Protein AF-A0A732V9G6-F1 (afdb_monomer_lite)

Organism: Salmonella typhimurium (NCBI:txid90371)

Foldseek 3Di:
DDDDFDWDQDPVRDTDGPDPVNVCCCVPVNDPPDDDDDDDDDDDDVVVVVVVVVVVVVCVVPDDDPPPPDDPVRLCVQLVVLVVVVVVHDDSVVSNVVSVVVD

Sequence (103 aa):
MAHELQLIKQSSGILIPATPETSEILQSKIKLGAVLVAEFRQVRNPAFHRRFFALLNLGFEYWEPTGGAISANERKLVNGYAKFLAAYGGNESALLDAAEQYL

Radius of gyration: 30.03 Å; chains: 1; bounding box: 59×32×70 Å

pLDDT: mean 85.73, std 7.47, range [56.22, 95.62]

InterPro domains:
  IPR009797 Protein of unknown function DUF1367 [PF07105] (1-103)

Secondary structure (DSSP, 8-state):
------EEE-TTS-EEESSHHHHHHHHHTS-TTPPP-----PPP-HHHHHHHHHHHHHHHHH---TT-S--HHHHHHHHHHHHHHHHHSS-HHHHHHHHHHH-

Structure (mmCIF, N/CA/C/O backbone):
data_AF-A0A732V9G6-F1
#
_entry.id   AF-A0A732V9G6-F1
#
loop_
_atom_site.group_PDB
_atom_site.id
_atom_site.type_symbol
_atom_site.label_atom_id
_atom_site.label_alt_id
_atom_site.label_comp_id
_atom_site.label_asym_id
_atom_site.label_entity_id
_atom_site.label_seq_id
_atom_site.pdbx_PDB_ins_code
_atom_site.Cartn_x
_atom_site.Cartn_y
_atom_site.Cartn_z
_atom_site.occupancy
_atom_site.B_iso_or_equiv
_atom_site.auth_seq_id
_atom_site.auth_comp_id
_atom_site.auth_asym_id
_atom_site.auth_atom_id
_atom_site.pdbx_PDB_model_num
ATOM 1 N N . MET A 1 1 ? -19.436 17.627 18.684 1.00 56.22 1 MET A N 1
ATOM 2 C CA . MET A 1 1 ? -18.102 17.038 18.437 1.00 56.22 1 MET A CA 1
ATOM 3 C C . MET A 1 1 ? -18.308 15.589 18.023 1.00 56.22 1 MET A C 1
ATOM 5 O O . MET A 1 1 ? -18.665 14.781 18.875 1.00 56.22 1 MET A O 1
ATOM 9 N N . ALA A 1 2 ? -18.195 15.278 16.731 1.00 65.12 2 ALA A N 1
ATOM 10 C CA . ALA A 1 2 ? -18.246 13.895 16.258 1.00 65.12 2 ALA A CA 1
ATOM 11 C C . ALA A 1 2 ? -16.924 13.208 16.630 1.00 65.12 2 ALA A C 1
ATOM 13 O O . 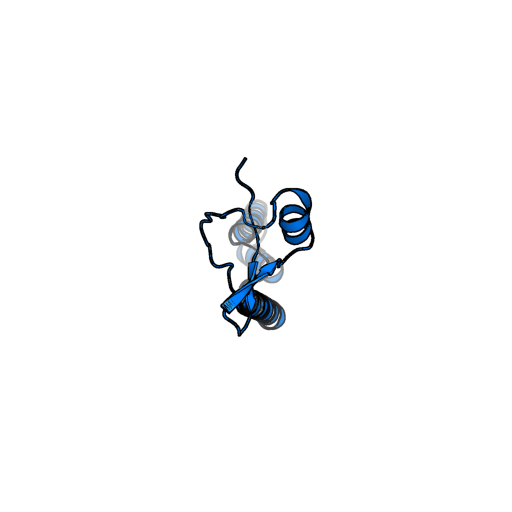ALA A 1 2 ? -15.862 13.767 16.374 1.00 65.12 2 ALA A O 1
ATOM 14 N N . HIS A 1 3 ? -16.997 12.052 17.286 1.00 73.25 3 HIS A N 1
ATOM 15 C CA . HIS A 1 3 ? -15.826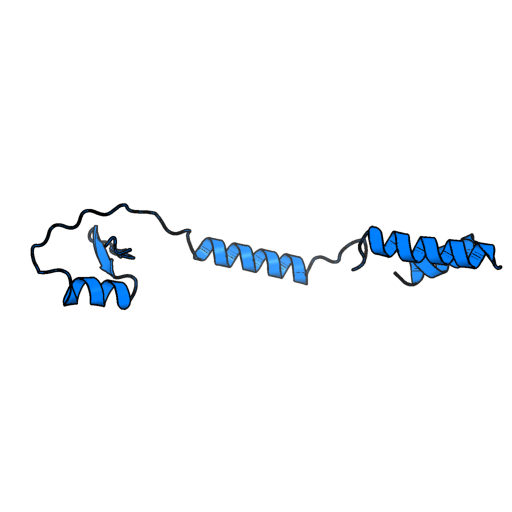 11.246 17.626 1.00 73.25 3 HIS A CA 1
ATOM 16 C C . HIS A 1 3 ? -15.864 9.990 16.761 1.00 73.25 3 HIS A C 1
ATOM 18 O O . HIS A 1 3 ? -16.885 9.305 16.718 1.00 73.25 3 HIS A O 1
ATOM 24 N N . GLU A 1 4 ? -14.771 9.707 16.061 1.00 82.19 4 GLU A N 1
ATOM 25 C CA . GLU A 1 4 ? -14.621 8.465 15.312 1.00 82.19 4 GLU A CA 1
ATOM 26 C C . GLU A 1 4 ? -14.265 7.341 16.292 1.00 82.19 4 GLU A C 1
ATOM 28 O O . GLU A 1 4 ? -13.299 7.450 17.045 1.00 82.19 4 GLU A O 1
ATOM 33 N N . LEU A 1 5 ? -15.075 6.282 16.319 1.00 86.44 5 LEU A N 1
ATOM 34 C CA . LEU A 1 5 ? -14.845 5.111 17.163 1.00 86.44 5 LEU A CA 1
ATOM 35 C C . LEU A 1 5 ? -14.468 3.934 16.271 1.00 86.44 5 LEU A C 1
ATOM 37 O O . LEU A 1 5 ? -15.245 3.531 15.403 1.00 86.44 5 LEU A O 1
ATOM 41 N N . GLN A 1 6 ? -13.294 3.354 16.506 1.00 86.25 6 GLN A N 1
ATOM 42 C CA . GLN A 1 6 ? -12.875 2.147 15.803 1.00 86.25 6 GLN A CA 1
ATOM 43 C C . GLN A 1 6 ? -13.267 0.930 16.635 1.00 86.25 6 GLN A C 1
ATOM 45 O O . GLN A 1 6 ? -12.802 0.763 17.762 1.00 86.25 6 GLN A O 1
ATOM 50 N N . LEU A 1 7 ? -14.140 0.081 16.091 1.00 88.81 7 LEU A N 1
ATOM 51 C CA . LEU A 1 7 ? -14.729 -1.046 16.810 1.00 88.81 7 LEU A CA 1
ATOM 52 C C . LEU A 1 7 ? -14.519 -2.359 16.051 1.00 88.81 7 LEU A C 1
ATOM 54 O O . LEU A 1 7 ? -14.643 -2.409 14.827 1.00 88.81 7 LEU A O 1
ATOM 58 N N . ILE A 1 8 ? -14.241 -3.434 16.787 1.00 87.06 8 ILE A N 1
ATOM 59 C CA . ILE A 1 8 ? -14.121 -4.795 16.255 1.00 87.06 8 ILE A CA 1
ATOM 60 C C . ILE A 1 8 ? -15.347 -5.595 16.684 1.00 87.06 8 ILE A C 1
ATOM 62 O O . ILE A 1 8 ? -15.722 -5.601 17.855 1.00 87.06 8 ILE A O 1
ATOM 66 N N . LYS A 1 9 ? -15.960 -6.303 15.733 1.00 87.38 9 LYS A N 1
ATOM 67 C CA . LYS A 1 9 ? -17.045 -7.244 16.015 1.00 87.38 9 LYS A CA 1
ATOM 68 C C . LYS A 1 9 ? -16.472 -8.551 16.562 1.00 87.38 9 LYS A C 1
ATOM 70 O O . LYS A 1 9 ? -15.773 -9.266 15.846 1.00 87.38 9 LYS A O 1
ATOM 75 N N . GLN A 1 10 ? -16.800 -8.873 17.808 1.00 88.38 10 GLN A N 1
ATOM 76 C CA . GLN A 1 10 ? -16.503 -10.164 18.422 1.00 88.38 10 GLN A CA 1
ATOM 77 C C . GLN A 1 10 ? -17.537 -11.223 17.993 1.00 88.38 10 GLN A C 1
ATOM 79 O O . GLN A 1 10 ? -18.630 -10.901 17.520 1.00 88.38 10 GLN A O 1
ATOM 84 N N . SER A 1 11 ? -17.205 -12.505 18.166 1.00 82.94 11 SER A N 1
ATOM 85 C CA . SER A 1 11 ? -18.051 -13.653 17.798 1.00 82.94 11 SER A CA 1
ATOM 86 C C . SER A 1 11 ? -19.441 -13.639 18.445 1.00 82.94 11 SER A C 1
ATOM 88 O O . SER A 1 11 ? -20.398 -14.111 17.841 1.00 82.94 11 SER A O 1
ATOM 90 N N . SER A 1 12 ? -19.573 -13.041 19.628 1.00 85.94 12 SER A N 1
ATOM 91 C CA . SER A 1 12 ? -20.832 -12.854 20.360 1.00 85.94 12 SER A CA 1
ATOM 92 C C . SER A 1 12 ? -21.704 -11.705 19.834 1.00 85.94 12 SER A C 1
ATOM 94 O O . SER A 1 12 ? -22.741 -11.407 20.418 1.00 85.94 12 SER A O 1
ATOM 96 N N . GLY A 1 13 ? -21.293 -11.020 18.760 1.00 83.12 13 GLY A N 1
ATOM 97 C CA . GLY A 1 13 ? -21.975 -9.824 18.253 1.00 83.12 13 GLY A CA 1
ATOM 98 C C . GLY A 1 13 ? -21.686 -8.553 19.060 1.00 83.12 13 GLY A C 1
ATOM 99 O O . GLY A 1 13 ? -22.195 -7.490 18.714 1.00 83.12 13 GLY A O 1
ATOM 100 N N . ILE A 1 14 ? -20.844 -8.648 20.091 1.00 88.00 14 ILE A N 1
ATOM 101 C CA . ILE A 1 1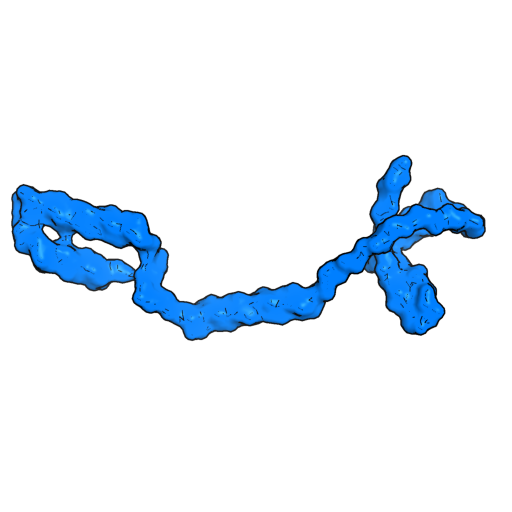4 ? -20.382 -7.517 20.898 1.00 88.00 14 ILE A CA 1
ATOM 102 C C . ILE A 1 14 ? -19.348 -6.712 20.103 1.00 88.00 14 ILE A C 1
ATOM 104 O O . ILE A 1 14 ? -18.478 -7.281 19.438 1.00 88.00 14 ILE A O 1
ATOM 108 N N . LEU A 1 15 ? -19.439 -5.385 20.176 1.00 88.50 15 LEU A N 1
ATOM 109 C CA . LEU A 1 15 ? -18.442 -4.471 19.627 1.00 88.50 15 LEU A CA 1
ATOM 110 C C . LEU A 1 15 ? -17.434 -4.103 20.717 1.00 88.50 15 LEU A C 1
ATOM 112 O O . LEU A 1 15 ? -17.824 -3.605 21.772 1.00 88.50 15 LEU A O 1
ATOM 116 N N . ILE A 1 16 ? -16.150 -4.336 20.453 1.00 89.94 16 ILE A N 1
ATOM 117 C CA . ILE A 1 16 ? -15.051 -3.978 21.358 1.00 89.94 16 ILE A CA 1
ATOM 118 C C . ILE A 1 16 ? -14.201 -2.847 20.763 1.00 89.94 16 ILE A C 1
ATOM 120 O O . ILE A 1 16 ? -14.102 -2.758 19.536 1.00 89.94 16 ILE A O 1
ATOM 124 N N . PRO A 1 17 ? -13.567 -1.994 21.585 1.00 90.81 17 PRO A N 1
ATOM 125 C CA . PRO A 1 17 ? -12.657 -0.959 21.097 1.00 90.81 17 PRO A CA 1
ATOM 126 C C . PRO A 1 17 ? -11.474 -1.573 20.339 1.00 90.81 17 PRO A C 1
ATOM 128 O O . PRO A 1 17 ? -10.827 -2.491 20.839 1.00 90.81 17 PRO A O 1
ATOM 131 N N . ALA A 1 18 ? -11.183 -1.066 19.140 1.00 88.81 18 ALA A N 1
ATOM 132 C CA . ALA A 1 18 ? -10.041 -1.498 18.332 1.00 88.81 18 ALA A CA 1
ATOM 133 C C . ALA A 1 18 ? -8.731 -0.814 18.752 1.00 88.81 18 ALA A C 1
ATOM 135 O O . ALA A 1 18 ? -7.657 -1.388 18.586 1.00 88.81 18 ALA A O 1
ATOM 136 N N . THR A 1 19 ? -8.819 0.414 19.276 1.00 88.69 19 THR A N 1
ATOM 137 C CA . THR A 1 19 ? -7.669 1.234 19.680 1.00 88.69 19 THR A CA 1
ATOM 138 C C . THR A 1 19 ? -7.768 1.660 21.150 1.00 88.69 19 THR A C 1
ATOM 140 O O . THR A 1 19 ? -8.883 1.822 21.663 1.00 88.69 19 THR A O 1
ATOM 143 N N . PRO A 1 20 ? -6.628 1.891 21.834 1.00 88.12 20 PRO A N 1
ATOM 144 C CA . PRO A 1 20 ? -6.614 2.423 23.200 1.00 88.12 20 PRO A CA 1
ATOM 145 C C . PRO A 1 20 ? -7.353 3.761 23.323 1.00 88.12 20 PRO A C 1
ATOM 147 O O . PRO A 1 20 ? -8.106 3.959 24.270 1.00 88.12 20 PRO A O 1
ATOM 150 N N . GLU A 1 21 ? -7.227 4.630 22.319 1.00 88.00 21 GLU A N 1
ATOM 151 C CA . GLU A 1 21 ? -7.915 5.927 22.250 1.00 88.00 21 GLU A CA 1
ATOM 152 C C . GLU A 1 21 ? -9.442 5.766 22.251 1.00 88.00 21 GLU A C 1
ATOM 154 O O . GLU A 1 21 ? -10.152 6.445 22.992 1.00 88.00 21 GLU A O 1
ATOM 159 N N . THR A 1 22 ? -9.964 4.813 21.464 1.00 88.38 22 THR A N 1
ATOM 160 C CA . THR A 1 22 ? -11.404 4.509 21.440 1.00 88.38 22 THR A CA 1
ATOM 161 C C . THR A 1 22 ? -11.864 4.002 22.809 1.00 88.38 22 THR A C 1
ATOM 163 O O . THR A 1 22 ? -12.936 4.382 23.284 1.00 88.38 22 THR A O 1
ATOM 166 N N . SER A 1 23 ? -11.047 3.173 23.469 1.00 88.62 23 SER A N 1
ATOM 167 C CA . SER A 1 23 ? -11.331 2.677 24.819 1.00 88.62 23 SER A CA 1
ATOM 168 C C . SER A 1 23 ? -11.376 3.810 25.844 1.00 88.62 23 SER A C 1
ATOM 170 O O . SER A 1 23 ? -12.287 3.856 26.667 1.00 88.62 23 SER A O 1
ATOM 172 N N . GLU A 1 24 ? -10.430 4.744 25.780 1.00 89.19 24 GLU A N 1
ATOM 173 C CA . GLU A 1 24 ? -10.378 5.888 26.685 1.00 89.19 24 GLU A CA 1
ATOM 174 C C . GLU A 1 24 ? -11.597 6.797 26.504 1.00 89.19 24 GLU A C 1
ATOM 176 O O . GLU A 1 24 ? -12.215 7.195 27.490 1.00 89.19 24 GLU A O 1
ATOM 181 N N . ILE A 1 25 ? -12.018 7.071 25.264 1.00 87.38 25 ILE A N 1
ATOM 182 C CA . ILE A 1 25 ? -13.223 7.869 24.986 1.00 87.38 25 ILE A CA 1
ATOM 183 C C . ILE A 1 25 ? -14.471 7.196 25.572 1.00 87.38 25 ILE A C 1
ATOM 185 O O . ILE A 1 25 ? -15.284 7.863 26.218 1.00 87.38 25 ILE A O 1
ATOM 189 N N . LEU A 1 26 ? -14.609 5.881 25.379 1.00 86.50 26 LEU A N 1
ATOM 190 C CA . LEU A 1 26 ? -15.743 5.112 25.892 1.00 86.50 26 LEU A CA 1
ATOM 191 C C . LEU A 1 26 ? -15.785 5.064 27.423 1.00 86.50 26 LEU A C 1
ATOM 193 O O . LEU A 1 26 ? -16.873 5.074 27.984 1.00 86.50 26 LEU A O 1
ATOM 197 N N . GLN A 1 27 ? -14.632 5.034 28.095 1.00 86.56 27 GLN A N 1
ATOM 198 C CA . GLN A 1 27 ? -14.558 4.951 29.559 1.00 86.56 27 GLN A CA 1
ATOM 199 C C . GLN A 1 27 ? -14.640 6.319 30.248 1.00 86.56 27 GLN A C 1
ATOM 201 O O . GLN A 1 27 ? -15.234 6.433 31.318 1.00 86.56 27 GLN A O 1
ATOM 206 N N . SER A 1 28 ? -14.040 7.356 29.659 1.00 86.25 28 SER A N 1
ATOM 207 C CA . SER A 1 28 ? -13.891 8.670 30.302 1.00 86.25 28 SER A CA 1
ATOM 208 C C . SER A 1 28 ? -14.974 9.674 29.912 1.00 86.25 28 SER A C 1
ATOM 210 O O . SER A 1 28 ? -15.389 10.482 30.744 1.00 86.25 28 SER A O 1
ATOM 212 N N . LYS A 1 29 ? -15.447 9.651 28.657 1.00 84.31 29 LYS A N 1
ATOM 213 C CA . LYS A 1 29 ? -16.374 10.669 28.131 1.00 84.31 29 LYS A CA 1
ATOM 214 C C . LYS A 1 29 ? -17.811 10.179 28.024 1.00 84.31 29 LYS A C 1
ATOM 216 O O . LYS A 1 29 ? -18.733 10.993 28.059 1.00 84.31 29 LYS A O 1
ATOM 221 N N . ILE A 1 30 ? -18.013 8.872 27.880 1.00 84.38 30 ILE A N 1
ATOM 222 C CA . ILE A 1 30 ? -19.331 8.274 27.666 1.00 84.38 30 ILE A CA 1
ATOM 223 C C . ILE A 1 30 ? -19.765 7.567 28.950 1.00 84.38 30 ILE A C 1
ATOM 225 O O . ILE A 1 30 ? -19.093 6.674 29.453 1.00 84.38 30 ILE A O 1
ATOM 229 N N . LYS A 1 31 ? -20.901 7.989 29.511 1.00 84.94 31 LYS A N 1
ATOM 230 C CA . LYS A 1 31 ? -21.445 7.385 30.734 1.00 84.94 31 LYS A CA 1
ATOM 231 C C . LYS A 1 31 ? -22.087 6.032 30.431 1.00 84.94 31 LYS A C 1
ATOM 233 O O . LYS A 1 31 ? -22.685 5.844 29.371 1.00 84.94 31 LYS A O 1
ATOM 238 N N . LEU A 1 32 ? -22.043 5.125 31.408 1.00 83.69 32 LEU A N 1
ATOM 239 C CA . LEU A 1 32 ? -22.822 3.887 31.367 1.00 83.69 32 LEU A CA 1
ATOM 240 C C . LEU A 1 32 ? -24.312 4.196 31.147 1.00 83.69 32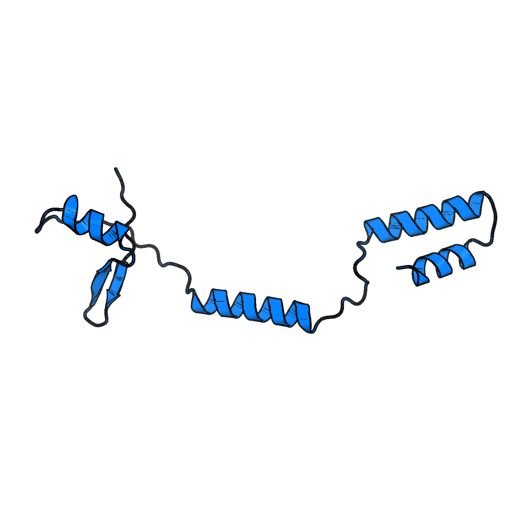 LEU A C 1
ATOM 242 O O . LEU A 1 32 ? -24.880 5.056 31.818 1.00 83.69 32 LEU A O 1
ATOM 246 N N . GLY A 1 33 ? -24.929 3.491 30.197 1.00 82.56 33 GLY A N 1
ATOM 247 C CA . GLY A 1 33 ? -26.336 3.669 29.822 1.00 82.56 33 GLY A CA 1
ATOM 248 C C . GLY A 1 33 ? -26.599 4.737 28.754 1.00 82.56 33 GLY A C 1
ATOM 249 O O . GLY A 1 33 ? -27.742 4.889 28.330 1.00 82.56 33 GLY A O 1
ATOM 250 N N . ALA A 1 34 ? -25.578 5.461 28.283 1.00 84.94 34 ALA A N 1
ATOM 251 C CA . ALA A 1 34 ? -25.736 6.380 27.160 1.00 84.94 34 ALA A CA 1
ATOM 252 C C . ALA A 1 34 ? -25.946 5.618 25.837 1.00 84.94 34 ALA A C 1
ATOM 254 O O . ALA A 1 34 ? -25.224 4.668 25.531 1.00 84.94 34 ALA A O 1
ATOM 255 N N . VAL A 1 35 ? -26.915 6.061 25.032 1.00 81.38 35 VAL A N 1
ATOM 256 C CA . VAL A 1 35 ? -27.155 5.527 23.684 1.00 81.38 35 VAL A CA 1
ATOM 257 C C . VAL A 1 35 ? -26.229 6.232 22.695 1.00 81.38 35 VAL A C 1
ATOM 259 O O . VAL A 1 35 ? -26.239 7.458 22.597 1.00 81.38 35 VAL A O 1
ATOM 262 N N . LEU A 1 36 ? -25.435 5.458 21.955 1.00 81.50 36 LEU A N 1
ATOM 263 C CA . LEU A 1 36 ? -24.555 5.957 20.899 1.00 81.50 36 LEU A CA 1
ATOM 264 C C . LEU A 1 36 ? -25.188 5.696 19.531 1.00 81.50 36 LEU A C 1
ATOM 266 O O . LEU A 1 36 ? -25.596 4.575 19.235 1.00 81.50 36 LEU A O 1
ATOM 270 N N . VAL A 1 37 ? -25.232 6.727 18.689 1.00 81.31 37 VAL A N 1
ATOM 271 C CA . VAL A 1 37 ? -25.606 6.622 17.273 1.00 81.31 37 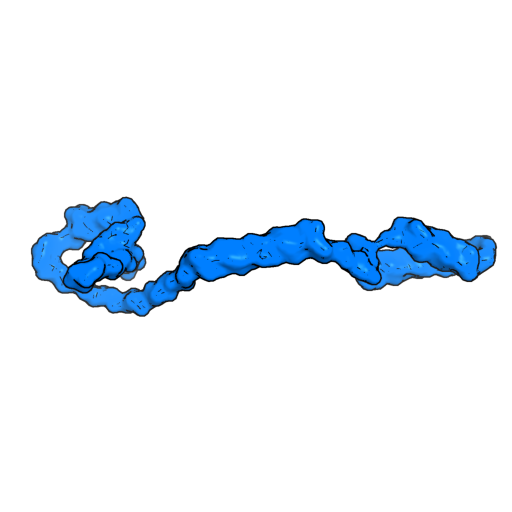VAL A CA 1
ATOM 272 C C . VAL A 1 37 ? -24.339 6.841 16.457 1.00 81.31 37 VAL A C 1
ATOM 274 O O . VAL A 1 37 ? -23.667 7.856 16.633 1.00 81.31 37 VAL A O 1
ATOM 277 N N . ALA A 1 38 ? -23.993 5.883 15.600 1.00 79.00 38 ALA A N 1
ATOM 278 C CA . ALA A 1 38 ? -22.767 5.918 14.812 1.00 79.00 38 ALA A CA 1
ATOM 279 C C . ALA A 1 38 ? -23.023 5.502 13.362 1.00 79.00 38 ALA A C 1
ATOM 281 O O . ALA A 1 38 ? -23.855 4.638 13.084 1.00 79.00 38 ALA A O 1
ATOM 282 N N . GLU A 1 39 ? -22.257 6.092 12.447 1.00 80.69 39 GLU A N 1
ATOM 283 C CA . GLU A 1 39 ? -22.137 5.618 11.073 1.00 80.69 39 GLU A CA 1
ATOM 284 C C . GLU A 1 39 ? -20.992 4.609 10.992 1.00 80.69 39 GLU A C 1
ATOM 286 O O . GLU A 1 39 ? -19.832 4.940 11.238 1.00 80.69 39 GLU A O 1
ATOM 291 N N . PHE A 1 40 ? -21.305 3.366 10.633 1.00 79.25 40 PHE A N 1
ATOM 292 C CA . PHE A 1 40 ? -20.291 2.330 10.475 1.00 79.25 40 PHE A CA 1
ATOM 293 C C . PHE A 1 40 ? -19.729 2.348 9.056 1.00 79.25 40 PHE A C 1
ATOM 295 O O . PHE A 1 40 ? -20.462 2.195 8.079 1.00 79.25 40 PHE A O 1
ATOM 302 N N . ARG A 1 41 ? -18.404 2.470 8.945 1.00 81.75 41 ARG A N 1
ATOM 303 C CA . ARG A 1 41 ? -17.664 2.250 7.698 1.00 81.75 41 ARG A CA 1
ATOM 304 C C . ARG A 1 41 ? -16.741 1.056 7.874 1.00 81.75 41 ARG A C 1
ATOM 306 O O . ARG A 1 41 ? -16.000 0.970 8.850 1.00 81.75 41 ARG A O 1
ATOM 313 N N . GLN A 1 42 ? -16.787 0.120 6.933 1.00 80.50 42 GLN A N 1
ATOM 314 C CA . GLN A 1 42 ? -15.914 -1.045 6.972 1.00 80.50 42 GLN A CA 1
ATOM 315 C C . GLN A 1 42 ? -14.512 -0.653 6.500 1.00 80.50 42 GLN A C 1
ATOM 317 O O . GLN A 1 42 ? -14.323 -0.214 5.364 1.00 80.50 42 GLN A O 1
ATOM 322 N N . VAL A 1 43 ? -13.520 -0.827 7.372 1.00 79.75 43 VAL A N 1
ATOM 323 C CA . VAL A 1 43 ? -12.116 -0.617 7.012 1.00 79.75 43 VAL A CA 1
ATOM 324 C C . VAL A 1 43 ? -11.688 -1.691 6.007 1.00 79.75 43 VAL A C 1
ATOM 326 O O . VAL A 1 43 ? -12.084 -2.856 6.109 1.00 79.75 43 VAL A O 1
ATOM 329 N N . ARG A 1 44 ? -10.876 -1.299 5.015 1.00 80.25 44 ARG A N 1
ATOM 330 C CA . ARG A 1 44 ? -10.314 -2.218 4.013 1.00 80.25 44 ARG A CA 1
ATOM 331 C C . ARG A 1 44 ? -9.594 -3.369 4.710 1.00 80.25 44 ARG A C 1
ATOM 333 O O . ARG A 1 44 ? -8.860 -3.151 5.666 1.00 80.25 44 ARG A O 1
ATOM 340 N N . ASN A 1 45 ? -9.765 -4.586 4.203 1.00 87.00 45 ASN A N 1
ATOM 341 C CA . ASN A 1 45 ? -9.149 -5.774 4.783 1.00 87.00 45 ASN A CA 1
ATOM 342 C C . ASN A 1 45 ? -7.602 -5.680 4.723 1.00 87.00 45 ASN A C 1
ATOM 344 O O . ASN A 1 45 ? -7.029 -5.756 3.627 1.00 87.00 45 ASN A O 1
ATOM 348 N N . PRO A 1 46 ? -6.905 -5.581 5.874 1.00 87.06 46 PRO A N 1
ATOM 349 C CA . PRO A 1 46 ? -5.453 -5.404 5.900 1.00 87.06 46 PRO A CA 1
ATOM 350 C C . PRO A 1 46 ? -4.679 -6.601 5.337 1.00 87.06 46 PRO A C 1
ATOM 352 O O . PRO A 1 46 ? -3.562 -6.442 4.849 1.00 87.06 46 PRO A O 1
ATOM 355 N N . ALA A 1 47 ? -5.255 -7.808 5.372 1.00 89.38 47 ALA A N 1
ATOM 356 C CA . ALA A 1 47 ? -4.612 -8.997 4.825 1.00 89.38 47 ALA A CA 1
ATOM 357 C C . ALA A 1 47 ? -4.503 -8.931 3.295 1.00 89.38 47 ALA A C 1
ATOM 359 O O . ALA A 1 47 ? -3.469 -9.313 2.750 1.00 89.38 47 ALA A O 1
ATOM 360 N N . PHE A 1 48 ? -5.519 -8.398 2.605 1.00 92.06 48 PHE A N 1
ATOM 361 C CA . PHE A 1 48 ? -5.437 -8.175 1.158 1.00 92.06 48 PHE A CA 1
ATOM 362 C C . PHE A 1 48 ? -4.426 -7.087 0.810 1.00 92.06 48 PHE A C 1
ATOM 364 O O . PHE A 1 48 ? -3.668 -7.259 -0.137 1.00 92.06 48 PHE A O 1
ATOM 371 N N . HIS A 1 49 ? -4.343 -6.023 1.612 1.00 89.25 49 HIS A N 1
ATOM 372 C CA . HIS A 1 49 ? -3.331 -4.984 1.421 1.00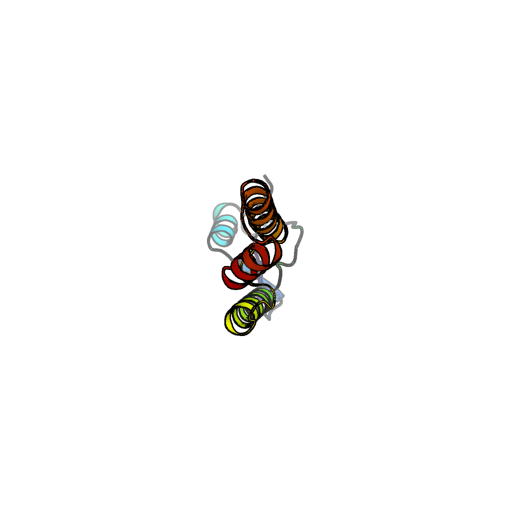 89.25 49 HIS A CA 1
ATOM 373 C C . HIS A 1 49 ? -1.907 -5.548 1.552 1.00 89.25 49 HIS A C 1
ATOM 375 O O . HIS A 1 49 ? -1.062 -5.299 0.700 1.00 89.25 49 HIS A O 1
ATOM 381 N N . ARG A 1 50 ? -1.648 -6.390 2.564 1.00 93.81 50 ARG A N 1
ATOM 382 C CA . ARG A 1 50 ? -0.350 -7.077 2.704 1.00 93.81 50 ARG A CA 1
ATOM 383 C C . ARG A 1 50 ? -0.035 -7.981 1.512 1.00 93.81 50 ARG A C 1
ATOM 385 O O . ARG A 1 50 ? 1.085 -7.955 1.018 1.00 93.81 50 ARG A O 1
ATOM 392 N N . ARG A 1 51 ? -1.018 -8.751 1.030 1.00 94.62 51 ARG A N 1
ATOM 393 C CA . ARG A 1 51 ? -0.852 -9.603 -0.162 1.00 94.62 51 ARG A CA 1
ATOM 394 C C . ARG A 1 51 ? -0.552 -8.781 -1.415 1.00 94.62 51 ARG A C 1
ATOM 396 O O . ARG A 1 51 ? 0.314 -9.166 -2.186 1.00 94.62 51 ARG A O 1
ATOM 403 N N . PHE A 1 52 ? -1.226 -7.647 -1.591 1.00 94.12 52 PHE A N 1
ATOM 404 C CA . PHE A 1 52 ? -0.979 -6.732 -2.702 1.00 94.12 52 PHE A CA 1
ATOM 405 C C . PHE A 1 52 ? 0.471 -6.229 -2.711 1.00 94.12 52 PHE A C 1
ATOM 407 O O . PHE A 1 52 ? 1.154 -6.368 -3.720 1.00 94.12 52 PHE A O 1
ATOM 414 N N . PHE A 1 53 ? 0.974 -5.731 -1.577 1.00 94.69 53 PHE A N 1
ATOM 415 C CA . PHE A 1 53 ? 2.361 -5.259 -1.492 1.00 94.69 53 PHE A CA 1
ATOM 416 C C . PHE A 1 53 ? 3.392 -6.385 -1.650 1.00 94.69 53 PHE A C 1
ATOM 418 O O . PHE A 1 53 ? 4.430 -6.168 -2.266 1.00 94.69 53 PHE A O 1
ATOM 425 N N . ALA A 1 54 ? 3.096 -7.602 -1.182 1.00 95.62 54 ALA A N 1
ATOM 426 C CA . ALA A 1 54 ? 3.961 -8.757 -1.427 1.00 95.62 54 ALA A CA 1
ATOM 427 C C . ALA A 1 54 ? 4.088 -9.087 -2.928 1.00 95.62 54 ALA A C 1
ATOM 429 O O . ALA A 1 54 ? 5.176 -9.418 -3.391 1.00 95.62 54 ALA A O 1
ATOM 430 N N . LEU A 1 55 ? 3.002 -8.958 -3.699 1.00 95.50 55 LEU A N 1
ATOM 431 C CA . LEU A 1 55 ? 3.033 -9.163 -5.152 1.00 95.50 55 LEU A CA 1
ATOM 432 C C . LEU A 1 55 ? 3.806 -8.062 -5.884 1.00 95.50 55 LEU A C 1
ATOM 434 O O . LEU A 1 55 ? 4.490 -8.363 -6.856 1.00 95.50 55 LEU A O 1
ATOM 438 N N . LEU A 1 56 ? 3.731 -6.810 -5.420 1.00 94.38 56 LEU A N 1
ATOM 439 C CA . LEU A 1 56 ? 4.562 -5.732 -5.965 1.00 94.38 56 LEU A CA 1
ATOM 440 C C . LEU A 1 56 ? 6.052 -6.001 -5.742 1.00 94.38 56 LEU A C 1
ATOM 442 O O . LEU A 1 56 ? 6.832 -5.825 -6.671 1.00 94.38 56 LEU A O 1
ATOM 446 N N . ASN A 1 57 ? 6.433 -6.472 -4.551 1.00 92.69 57 ASN A N 1
ATOM 447 C CA . ASN A 1 57 ? 7.820 -6.850 -4.268 1.00 92.69 57 ASN A CA 1
ATOM 448 C C . ASN A 1 57 ? 8.285 -7.995 -5.173 1.00 92.69 57 ASN A C 1
ATOM 450 O O . ASN A 1 57 ? 9.368 -7.913 -5.736 1.00 92.69 57 ASN A O 1
ATOM 454 N N . LEU A 1 58 ? 7.448 -9.017 -5.378 1.00 92.69 58 LEU A N 1
ATOM 455 C CA . LEU A 1 58 ? 7.755 -10.099 -6.315 1.00 92.69 58 LEU A CA 1
ATOM 456 C C . LEU A 1 58 ? 7.922 -9.566 -7.743 1.00 92.69 58 LEU A C 1
ATOM 458 O O . LEU A 1 58 ? 8.870 -9.927 -8.427 1.00 92.69 58 LEU A O 1
ATOM 462 N N . GLY A 1 59 ? 7.035 -8.676 -8.191 1.00 89.31 59 GLY A N 1
ATOM 463 C CA . GLY A 1 59 ? 7.196 -8.000 -9.476 1.00 89.31 59 GLY A CA 1
ATOM 464 C C . GLY A 1 59 ? 8.536 -7.271 -9.560 1.00 89.31 59 GLY A C 1
ATOM 465 O O . GLY A 1 59 ? 9.258 -7.452 -10.524 1.00 89.31 59 GLY A O 1
ATOM 466 N N . PHE A 1 60 ? 8.909 -6.517 -8.530 1.00 86.06 60 PHE A N 1
ATOM 467 C CA . PHE A 1 60 ? 10.178 -5.794 -8.491 1.00 86.06 60 PHE A CA 1
ATOM 468 C C . PHE A 1 60 ? 11.412 -6.713 -8.503 1.00 86.06 60 PHE A C 1
ATOM 470 O O . PHE A 1 60 ? 12.398 -6.392 -9.155 1.00 86.06 60 PHE A O 1
ATOM 477 N N . GLU A 1 61 ? 11.366 -7.848 -7.803 1.00 86.75 61 GLU A N 1
ATOM 478 C CA . GLU A 1 61 ? 12.484 -8.798 -7.722 1.00 86.75 61 GLU A CA 1
ATOM 479 C C . GLU A 1 61 ? 12.663 -9.639 -8.995 1.00 86.75 61 GLU A C 1
ATOM 481 O O . GLU A 1 61 ? 13.792 -9.963 -9.352 1.00 86.75 61 GLU A O 1
ATOM 486 N N . TYR A 1 62 ? 11.568 -10.020 -9.662 1.00 81.62 62 TYR A N 1
ATOM 487 C CA . TYR A 1 62 ? 11.592 -11.011 -10.750 1.00 81.62 62 TYR A CA 1
ATOM 488 C C . TYR A 1 62 ? 11.349 -10.426 -12.143 1.00 81.62 62 TYR A C 1
ATOM 490 O O . TYR A 1 62 ? 11.511 -11.136 -13.137 1.00 81.62 62 TYR A O 1
ATOM 498 N N . TRP A 1 63 ? 10.920 -9.170 -12.248 1.00 82.69 63 TRP A N 1
ATOM 499 C CA . TRP A 1 63 ? 10.702 -8.523 -13.535 1.00 82.69 63 TRP A CA 1
ATOM 500 C C . TRP A 1 63 ? 11.888 -7.635 -13.900 1.00 82.69 63 TRP A C 1
ATOM 502 O O . TRP A 1 63 ? 12.129 -6.606 -13.273 1.00 82.69 63 TRP A O 1
ATOM 512 N N . GLU A 1 64 ? 12.586 -8.002 -14.972 1.00 72.62 64 GLU A N 1
ATOM 513 C CA . GLU A 1 64 ? 13.570 -7.133 -15.610 1.00 72.62 64 GLU A CA 1
ATOM 514 C C . GLU A 1 64 ? 12.887 -6.309 -16.716 1.00 72.62 64 GLU A C 1
ATOM 516 O O . GLU A 1 64 ? 12.292 -6.879 -17.641 1.00 72.62 64 GLU A O 1
ATOM 521 N N . PRO A 1 65 ? 12.929 -4.966 -16.655 1.00 73.12 65 PRO A N 1
ATOM 522 C CA . PRO A 1 65 ? 12.298 -4.129 -17.663 1.00 73.12 65 PRO A CA 1
ATOM 523 C C . PRO A 1 65 ? 12.998 -4.294 -19.015 1.00 73.12 65 PRO A C 1
ATOM 525 O O . PRO A 1 65 ? 14.183 -4.002 -19.159 1.00 73.12 65 PRO A O 1
ATOM 528 N N . THR A 1 66 ? 12.246 -4.654 -20.058 1.00 65.50 66 THR A N 1
ATOM 529 C CA . THR A 1 66 ? 12.760 -4.822 -21.435 1.00 65.50 66 THR A CA 1
ATOM 530 C C . THR A 1 66 ? 13.054 -3.487 -22.153 1.00 65.50 66 THR A C 1
ATOM 532 O O . THR A 1 66 ? 13.028 -3.407 -23.375 1.00 65.50 66 THR A O 1
ATOM 535 N N . GLY A 1 67 ? 13.312 -2.411 -21.405 1.00 63.12 67 GLY A N 1
ATOM 536 C CA . GLY A 1 67 ? 13.580 -1.064 -21.928 1.00 63.12 67 GLY A CA 1
ATOM 537 C C . GLY A 1 67 ? 14.622 -0.273 -21.135 1.00 63.12 67 GLY A C 1
ATOM 538 O O . GLY A 1 67 ? 14.780 0.924 -21.389 1.00 63.12 67 GLY A O 1
ATOM 539 N N . GLY A 1 68 ? 15.316 -0.931 -20.196 1.00 66.31 68 GLY A N 1
ATOM 540 C CA . GLY A 1 68 ? 16.262 -0.297 -19.280 1.00 66.31 68 GLY A CA 1
ATOM 541 C C . GLY A 1 68 ? 15.577 0.583 -18.230 1.00 66.31 68 GLY A C 1
ATOM 542 O O . GLY A 1 68 ? 14.354 0.722 -18.193 1.00 66.31 68 GLY A O 1
ATOM 543 N N . ALA A 1 69 ? 16.376 1.202 -17.362 1.00 68.44 69 ALA A N 1
ATOM 544 C CA . ALA A 1 69 ? 15.897 2.124 -16.326 1.00 68.44 69 ALA A CA 1
ATOM 545 C C . ALA A 1 69 ? 15.529 3.522 -16.870 1.00 68.44 69 ALA A C 1
ATOM 547 O O . ALA A 1 69 ? 15.287 4.443 -16.092 1.00 68.44 69 ALA A O 1
ATOM 548 N N . ILE A 1 70 ? 15.525 3.697 -18.195 1.00 75.06 70 ILE A N 1
ATOM 549 C CA . ILE A 1 70 ? 15.576 5.005 -18.846 1.00 75.06 70 ILE A CA 1
ATOM 550 C C . ILE A 1 70 ? 14.247 5.300 -19.541 1.00 75.06 70 ILE A C 1
ATOM 552 O O . ILE A 1 70 ? 13.750 4.532 -20.367 1.00 75.06 70 ILE A O 1
ATOM 556 N N . SER A 1 71 ? 13.658 6.446 -19.211 1.00 80.62 71 SER A N 1
ATOM 557 C CA . SER A 1 71 ? 12.400 6.910 -19.787 1.00 80.62 71 SER A CA 1
ATOM 558 C C . SER A 1 71 ? 12.535 7.252 -21.275 1.00 80.62 71 SER A C 1
ATOM 560 O O . SER A 1 71 ? 13.605 7.581 -21.791 1.00 80.62 71 SER A O 1
ATOM 562 N N . ALA A 1 72 ? 11.403 7.278 -21.984 1.00 80.81 72 ALA A N 1
ATOM 563 C CA . ALA A 1 72 ? 11.368 7.685 -23.390 1.00 80.81 72 ALA A CA 1
ATOM 564 C C . ALA A 1 72 ? 11.907 9.114 -23.622 1.00 80.81 72 ALA A C 1
ATOM 566 O O . ALA A 1 72 ? 12.414 9.411 -24.704 1.00 80.81 72 ALA A O 1
ATOM 567 N N . ASN A 1 73 ? 11.805 10.002 -22.626 1.00 85.62 73 ASN A N 1
ATOM 568 C CA . ASN A 1 73 ? 12.319 11.370 -22.716 1.00 85.62 73 ASN A CA 1
ATOM 569 C C . ASN A 1 73 ? 13.846 11.412 -22.591 1.00 85.62 73 ASN A C 1
ATOM 571 O O . ASN A 1 73 ? 14.497 12.100 -23.374 1.00 85.62 73 ASN A O 1
ATOM 575 N N . GLU A 1 74 ? 14.417 10.648 -21.662 1.00 86.56 74 GLU A N 1
ATOM 576 C CA . GLU A 1 74 ? 15.871 10.528 -21.500 1.00 86.56 74 GLU A CA 1
ATOM 577 C C . GLU A 1 74 ? 16.506 9.863 -22.727 1.00 86.56 74 GLU A C 1
ATOM 579 O O . GLU A 1 74 ? 17.493 10.368 -23.257 1.00 86.56 74 GLU A O 1
ATOM 584 N N . ARG A 1 75 ? 15.870 8.822 -23.281 1.00 87.56 75 ARG A N 1
ATOM 585 C CA . ARG A 1 75 ? 16.296 8.208 -24.549 1.00 87.56 75 ARG A CA 1
ATOM 586 C C . ARG A 1 75 ? 16.303 9.213 -25.707 1.00 87.56 75 ARG A C 1
ATOM 588 O O . ARG A 1 75 ? 17.247 9.256 -26.491 1.00 87.56 75 ARG A O 1
ATOM 595 N N . LYS A 1 76 ? 15.279 10.074 -25.808 1.00 90.31 76 LYS A N 1
ATOM 596 C CA . LYS A 1 76 ? 15.240 11.160 -26.808 1.00 90.31 76 LYS A CA 1
ATOM 597 C C . LYS A 1 76 ? 16.344 12.193 -26.597 1.00 90.31 76 LYS A C 1
ATOM 599 O O . LYS A 1 76 ? 16.883 12.681 -27.586 1.00 90.31 76 LYS A O 1
ATOM 604 N N . LEU A 1 77 ? 16.668 12.527 -25.348 1.00 92.00 77 LEU A N 1
ATOM 605 C CA . LEU A 1 77 ? 17.745 13.461 -25.023 1.00 92.00 77 LEU A CA 1
ATOM 606 C C . LEU A 1 77 ? 19.102 12.916 -25.491 1.00 92.00 77 LEU A C 1
ATOM 608 O O . LEU A 1 77 ? 19.821 13.617 -26.198 1.00 92.00 77 LEU A O 1
ATOM 612 N N . VAL A 1 78 ? 19.416 11.660 -25.154 1.00 91.62 78 VAL A N 1
ATOM 613 C CA . VAL A 1 78 ? 20.681 11.006 -25.532 1.00 91.62 78 VAL A CA 1
ATOM 614 C C . VAL A 1 78 ? 20.791 10.869 -27.053 1.00 91.62 78 VAL A C 1
ATOM 616 O O . VAL A 1 78 ? 21.792 11.286 -27.634 1.00 91.62 78 VAL A O 1
ATOM 619 N N . ASN A 1 79 ? 19.730 10.412 -27.724 1.00 91.88 79 ASN A N 1
ATOM 620 C CA . ASN A 1 79 ? 19.713 10.314 -29.188 1.00 91.88 79 ASN A CA 1
ATOM 621 C C . ASN A 1 79 ? 19.786 11.693 -29.870 1.00 91.88 79 ASN A C 1
ATOM 623 O O . ASN A 1 79 ? 20.422 11.840 -30.912 1.00 91.88 79 ASN A O 1
ATOM 627 N N . GLY A 1 80 ? 19.163 12.722 -29.288 1.00 93.50 80 GLY A N 1
ATOM 628 C CA . GLY A 1 80 ? 19.264 14.103 -29.761 1.00 93.50 80 GLY A CA 1
ATOM 629 C C . GLY A 1 80 ? 20.682 14.660 -29.633 1.00 93.50 80 GLY A C 1
ATOM 630 O O . GLY A 1 80 ? 21.167 15.314 -30.554 1.00 93.50 80 GLY A O 1
ATOM 631 N N . TYR A 1 81 ? 21.371 14.350 -28.532 1.00 92.50 81 TYR A N 1
ATOM 632 C CA . TYR A 1 81 ? 22.764 14.732 -28.326 1.00 92.50 81 TYR A CA 1
ATOM 633 C C . TYR A 1 81 ? 23.713 14.008 -29.293 1.00 92.50 81 TYR A C 1
ATOM 635 O O . TYR A 1 81 ? 24.569 14.652 -29.897 1.00 92.50 81 TYR A O 1
ATOM 643 N N . ALA A 1 82 ? 23.515 12.706 -29.528 1.00 94.56 82 ALA A N 1
ATOM 644 C CA . ALA A 1 82 ? 24.277 11.948 -30.525 1.00 94.56 82 ALA A CA 1
ATOM 645 C C . ALA A 1 82 ? 24.146 12.554 -31.936 1.00 94.56 82 ALA A C 1
ATOM 647 O O . ALA A 1 82 ? 25.142 12.728 -32.639 1.00 94.56 82 ALA A O 1
ATOM 648 N N . LYS A 1 83 ? 22.931 12.968 -32.322 1.00 93.75 83 LYS A N 1
ATOM 649 C CA . LYS A 1 83 ? 22.675 13.668 -33.594 1.00 93.75 83 LYS A CA 1
ATOM 650 C C . LYS A 1 83 ? 23.295 15.058 -33.653 1.00 93.75 83 LYS A C 1
ATOM 652 O O . LYS A 1 83 ? 23.818 15.450 -34.692 1.00 93.75 83 LYS A O 1
ATOM 657 N N . PHE A 1 84 ? 23.252 15.803 -32.550 1.00 93.88 84 PHE A N 1
ATOM 658 C CA . PHE A 1 84 ? 23.929 17.092 -32.453 1.00 93.88 84 PHE A CA 1
ATOM 659 C C . PHE A 1 84 ? 25.433 16.930 -32.689 1.00 93.88 84 PHE A C 1
ATOM 661 O O . PHE A 1 84 ? 25.986 17.642 -33.516 1.00 93.88 84 PHE A O 1
ATOM 668 N N . LEU A 1 85 ? 26.080 15.956 -32.042 1.00 93.00 85 LEU A N 1
ATOM 669 C CA . LEU A 1 85 ? 27.503 15.672 -32.251 1.00 93.00 85 LEU A CA 1
ATOM 670 C C . LEU A 1 85 ? 27.809 15.281 -33.702 1.00 93.00 85 LEU A C 1
ATOM 672 O O . LEU A 1 85 ? 28.757 15.814 -34.277 1.00 93.00 85 LEU A O 1
ATOM 676 N N . ALA A 1 86 ? 26.968 14.444 -34.319 1.00 93.31 86 ALA A N 1
ATOM 677 C CA . ALA A 1 86 ? 27.109 14.065 -35.726 1.00 93.31 86 ALA A CA 1
ATOM 678 C C . ALA A 1 86 ? 27.109 15.281 -36.675 1.00 93.31 86 ALA A C 1
ATOM 680 O O . ALA A 1 86 ? 27.807 15.267 -37.687 1.00 93.31 86 ALA A O 1
ATOM 681 N N . ALA A 1 87 ? 26.389 16.357 -36.329 1.00 91.75 87 ALA A N 1
ATOM 682 C CA . ALA A 1 87 ? 26.370 17.594 -37.111 1.00 91.75 87 ALA A CA 1
ATOM 683 C C . ALA A 1 87 ? 27.694 18.384 -37.056 1.00 91.75 87 ALA A C 1
ATOM 685 O O . ALA A 1 87 ? 27.990 19.131 -37.988 1.00 91.75 87 ALA A O 1
ATOM 686 N N . TYR A 1 88 ? 28.497 18.223 -35.996 1.00 88.50 88 TYR A N 1
ATOM 687 C CA . TYR A 1 88 ? 29.840 18.817 -35.891 1.00 88.50 88 TYR A CA 1
ATOM 688 C C . TYR A 1 88 ? 30.936 17.894 -36.437 1.00 88.50 88 TYR A C 1
ATOM 690 O O . TYR A 1 88 ? 32.009 18.371 -36.806 1.00 88.50 88 TYR A O 1
ATOM 698 N N . GLY A 1 89 ? 30.671 16.589 -36.512 1.00 83.25 89 GLY A N 1
ATOM 699 C CA . GLY A 1 89 ? 31.541 15.613 -37.153 1.00 83.25 89 GLY A CA 1
ATOM 700 C C . GLY A 1 89 ? 31.312 14.187 -36.656 1.00 83.25 89 GLY A C 1
ATOM 701 O O . GLY A 1 89 ? 30.915 13.955 -35.518 1.00 83.25 89 GLY A O 1
ATOM 702 N N . GLY A 1 90 ? 31.617 13.215 -37.516 1.00 83.06 90 GLY A N 1
ATOM 703 C CA . GLY A 1 90 ? 31.464 11.787 -37.231 1.00 83.06 90 GLY A CA 1
ATOM 704 C C . GLY A 1 90 ? 30.335 11.133 -38.027 1.00 83.06 90 GLY A C 1
ATOM 705 O O . GLY A 1 90 ? 29.581 11.793 -38.737 1.00 83.06 90 GLY A O 1
ATOM 706 N N . ASN A 1 91 ? 30.249 9.805 -37.939 1.00 89.81 91 ASN A N 1
ATOM 707 C CA . ASN A 1 91 ? 29.177 9.038 -38.564 1.00 89.81 91 ASN A CA 1
ATOM 708 C C . ASN A 1 91 ? 27.976 8.963 -37.607 1.00 89.81 91 ASN A C 1
ATOM 710 O O . ASN A 1 91 ? 28.094 8.396 -36.520 1.00 89.81 91 ASN A O 1
ATOM 714 N N . GLU A 1 92 ? 26.829 9.503 -38.029 1.00 91.31 92 GLU A N 1
ATOM 715 C CA . GLU A 1 92 ? 25.580 9.492 -37.256 1.00 91.31 92 GLU A CA 1
ATOM 716 C C . GLU A 1 92 ? 25.187 8.080 -36.803 1.00 91.31 92 GLU A C 1
ATOM 718 O O . GLU A 1 92 ? 24.812 7.902 -35.646 1.00 91.31 92 GLU A O 1
ATOM 723 N N . SER A 1 93 ? 25.326 7.065 -37.665 1.00 91.88 93 SER A N 1
ATOM 724 C CA . SER A 1 93 ? 24.932 5.695 -37.314 1.00 91.88 93 SER A CA 1
ATOM 725 C C . SER A 1 93 ? 25.789 5.135 -36.180 1.00 91.88 93 SER A C 1
ATOM 727 O O . SER A 1 93 ? 25.264 4.549 -35.243 1.00 91.88 93 SER A O 1
ATOM 729 N N . ALA A 1 94 ? 27.100 5.388 -36.215 1.00 92.81 94 ALA A N 1
ATOM 730 C CA . ALA A 1 94 ? 28.022 4.927 -35.181 1.00 92.81 94 ALA A CA 1
ATOM 731 C C . ALA A 1 94 ? 27.765 5.614 -33.829 1.00 92.81 94 ALA A C 1
ATOM 733 O O . ALA A 1 94 ? 27.893 4.986 -32.781 1.00 92.81 94 ALA A O 1
ATOM 734 N N . LEU A 1 95 ? 27.387 6.897 -33.846 1.00 92.25 95 LEU A N 1
ATOM 735 C CA . LEU A 1 95 ? 27.056 7.645 -32.632 1.00 92.25 95 LEU A CA 1
ATOM 736 C C . LEU A 1 95 ? 25.714 7.209 -32.029 1.00 92.25 95 LEU A C 1
ATOM 738 O O . LEU A 1 95 ? 25.590 7.165 -30.807 1.00 92.25 95 LEU A O 1
ATOM 742 N N . LEU A 1 96 ? 24.729 6.862 -32.861 1.00 92.19 96 LEU A N 1
ATOM 743 C CA . LEU A 1 96 ? 23.451 6.314 -32.399 1.00 92.19 96 LEU A CA 1
ATOM 744 C C . LEU A 1 96 ? 23.598 4.891 -31.844 1.00 92.19 96 LEU A C 1
ATOM 746 O O . LEU A 1 96 ? 23.017 4.594 -30.805 1.00 92.19 96 LEU A O 1
ATOM 750 N N . ASP A 1 97 ? 24.417 4.043 -32.467 1.00 91.56 97 ASP A N 1
ATOM 751 C CA . ASP A 1 97 ? 24.696 2.698 -31.950 1.00 91.56 97 ASP A CA 1
ATOM 752 C C . ASP A 1 97 ? 25.432 2.756 -30.602 1.00 91.56 97 ASP A C 1
ATOM 754 O O . ASP A 1 97 ? 25.103 2.015 -29.677 1.00 91.56 97 ASP A O 1
ATOM 758 N N . ALA A 1 98 ? 26.396 3.673 -30.456 1.00 89.81 98 ALA A N 1
ATOM 759 C CA . ALA A 1 98 ? 27.082 3.901 -29.185 1.00 89.81 98 ALA A CA 1
ATOM 760 C C . ALA A 1 98 ? 26.134 4.437 -28.098 1.00 89.81 98 ALA A C 1
ATOM 762 O O . ALA A 1 98 ? 26.257 4.056 -26.935 1.00 89.81 98 ALA A O 1
ATOM 763 N N . ALA A 1 99 ? 25.180 5.296 -28.471 1.00 88.81 99 ALA A N 1
ATOM 764 C CA . ALA A 1 99 ? 24.135 5.766 -27.569 1.00 88.81 99 ALA A CA 1
ATOM 765 C C . ALA A 1 99 ? 23.238 4.615 -27.095 1.00 88.81 99 ALA A C 1
ATOM 767 O O . ALA A 1 99 ? 23.000 4.502 -25.901 1.00 88.81 99 ALA A O 1
ATOM 768 N N . GLU A 1 100 ? 22.796 3.731 -27.990 1.00 85.88 100 GLU A N 1
ATOM 769 C CA . GLU A 1 100 ? 21.985 2.564 -27.616 1.00 85.88 100 GLU A CA 1
ATOM 770 C C . GLU A 1 100 ? 22.758 1.547 -26.762 1.00 85.88 100 GLU A C 1
ATOM 772 O O . GLU A 1 100 ? 22.171 0.947 -25.873 1.00 85.88 100 GLU A O 1
ATOM 777 N N . GLN A 1 101 ? 24.070 1.382 -26.962 1.00 85.88 101 GLN A N 1
ATOM 778 C CA . GLN A 1 101 ? 24.900 0.523 -26.101 1.00 85.88 101 GLN A CA 1
ATOM 779 C C . GLN A 1 101 ? 25.153 1.102 -24.702 1.00 85.88 101 GLN A C 1
ATOM 781 O O . GLN A 1 101 ? 25.509 0.360 -23.788 1.00 85.88 101 GLN A O 1
ATOM 786 N N . TYR A 1 102 ? 25.036 2.420 -24.541 1.00 82.12 102 TYR A N 1
ATOM 787 C CA . TYR A 1 102 ? 25.209 3.097 -23.256 1.00 82.12 102 TYR A CA 1
ATOM 788 C C . TYR A 1 102 ? 23.945 3.044 -22.377 1.00 82.12 102 TYR A C 1
ATOM 790 O O . TYR A 1 102 ? 24.059 3.150 -21.154 1.00 82.12 102 TYR A O 1
ATOM 798 N N . LEU A 1 103 ? 22.762 2.925 -22.994 1.00 77.75 103 LEU A N 1
ATOM 799 C CA . LEU A 1 103 ? 21.443 2.919 -22.342 1.00 77.75 103 LEU A CA 1
ATOM 800 C C . LEU A 1 103 ? 21.053 1.533 -21.806 1.00 77.75 103 LEU A C 1
ATOM 802 O O . LEU A 1 103 ? 20.366 1.509 -20.758 1.00 77.75 103 LEU A O 1
#